Protein AF-A0A554J528-F1 (afdb_monomer)

Nearest PDB structures (foldseek):
  6iqq-assembly1_C  TM=4.211E-01  e=3.479E-01  Escherichia coli K-12
  5wql-assembly2_C  TM=4.471E-01  e=1.660E+00  Escherichia coli K-12
  6iqr-assembly2_B  TM=4.049E-01  e=1.052E+00  Escherichia coli K-12
  5wql-assembly1_D  TM=4.480E-01  e=2.619E+00  Escherichia coli K-12
  6iqr-assembly1_A  TM=4.102E-01  e=2.795E+00  Escherichia coli K-12

Structure (mmCIF, N/CA/C/O backbone):
data_AF-A0A554J528-F1
#
_entry.id   AF-A0A554J528-F1
#
loop_
_atom_site.group_PDB
_atom_site.id
_atom_site.type_symbol
_atom_site.label_atom_id
_atom_site.label_alt_id
_atom_site.label_comp_id
_atom_site.label_asym_id
_atom_site.label_entity_id
_atom_site.label_seq_id
_atom_site.pdbx_PDB_ins_code
_atom_site.Cartn_x
_atom_site.Cartn_y
_atom_site.Cartn_z
_atom_site.occupancy
_atom_site.B_iso_or_equiv
_atom_site.auth_seq_id
_atom_site.auth_comp_id
_atom_site.auth_asym_id
_atom_site.auth_atom_id
_atom_site.pdbx_PDB_model_num
ATOM 1 N N . MET A 1 1 ? -13.450 26.019 -3.706 1.00 35.66 1 MET A N 1
ATOM 2 C CA . MET A 1 1 ? -12.931 24.857 -2.955 1.00 35.66 1 MET A CA 1
ATOM 3 C C . MET A 1 1 ? -11.618 24.467 -3.610 1.00 35.66 1 MET A C 1
ATOM 5 O O . MET A 1 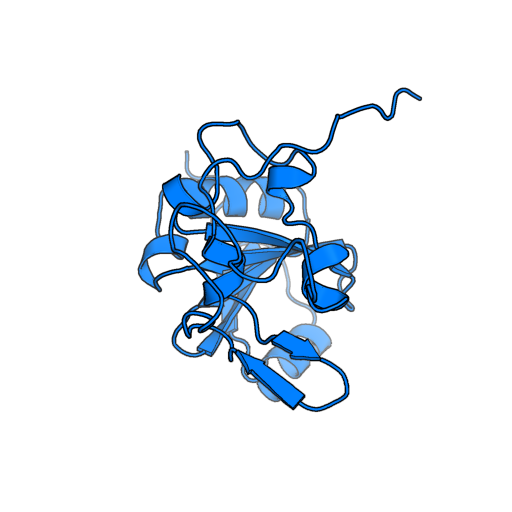1 ? -11.618 24.098 -4.774 1.00 35.66 1 MET A O 1
ATOM 9 N N . THR A 1 2 ? -10.499 24.722 -2.941 1.00 34.22 2 THR A N 1
ATOM 10 C CA . THR A 1 2 ? -9.138 24.628 -3.485 1.00 34.22 2 THR A CA 1
ATOM 11 C C . THR A 1 2 ? -8.677 23.174 -3.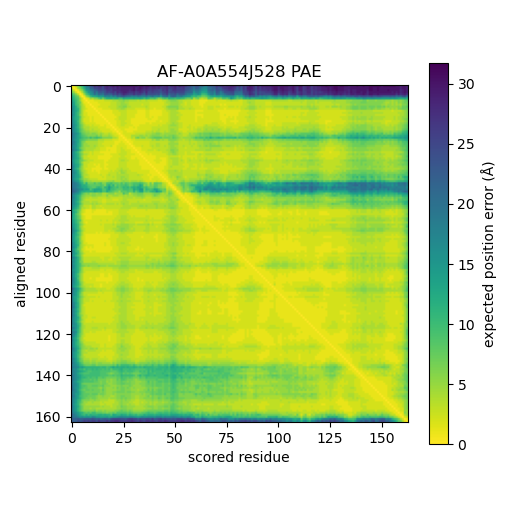581 1.00 34.22 2 THR A C 1
ATOM 13 O O . THR A 1 2 ? -8.128 22.629 -2.631 1.00 34.22 2 THR A O 1
ATOM 16 N N . THR A 1 3 ? -8.874 22.536 -4.733 1.00 41.91 3 THR A N 1
ATOM 17 C CA . THR A 1 3 ? -8.178 21.290 -5.081 1.00 41.91 3 THR A CA 1
ATOM 18 C C . THR A 1 3 ? -6.942 21.634 -5.896 1.00 41.91 3 THR A C 1
ATOM 20 O O . THR A 1 3 ? -7.003 21.728 -7.119 1.00 41.91 3 THR A O 1
ATOM 23 N N . ASN A 1 4 ? -5.819 21.859 -5.224 1.00 46.16 4 ASN A N 1
ATOM 24 C CA . ASN A 1 4 ? -4.529 21.818 -5.897 1.00 46.16 4 ASN A CA 1
ATOM 25 C C . ASN A 1 4 ? -3.474 21.253 -4.945 1.00 46.16 4 ASN A C 1
ATOM 27 O O . ASN A 1 4 ? -2.627 21.980 -4.438 1.00 46.16 4 ASN A O 1
ATOM 31 N N . SER A 1 5 ? -3.553 19.952 -4.658 1.00 49.69 5 SER A N 1
ATOM 32 C CA . SER A 1 5 ? -2.344 19.217 -4.298 1.00 49.69 5 SER A CA 1
ATOM 33 C C . SER A 1 5 ? -1.756 18.696 -5.600 1.00 49.69 5 SER A C 1
ATOM 35 O O . SER A 1 5 ? -2.302 17.788 -6.231 1.00 49.69 5 SER A O 1
ATOM 37 N N . THR A 1 6 ? -0.662 19.304 -6.035 1.00 67.62 6 THR A N 1
ATOM 38 C CA . THR A 1 6 ? 0.212 18.724 -7.049 1.00 67.62 6 THR A CA 1
ATOM 39 C C . THR A 1 6 ? 0.549 17.289 -6.637 1.00 67.62 6 THR A C 1
ATOM 41 O O . THR A 1 6 ? 1.037 17.048 -5.534 1.00 67.62 6 THR A O 1
ATOM 44 N N . LYS A 1 7 ? 0.231 16.314 -7.499 1.00 84.56 7 LYS A N 1
ATOM 45 C CA . LYS A 1 7 ? 0.546 14.898 -7.255 1.00 84.56 7 LYS A CA 1
ATOM 46 C C . LYS A 1 7 ? 2.038 14.767 -6.949 1.00 84.56 7 LYS A C 1
ATOM 48 O O . LYS A 1 7 ? 2.854 15.292 -7.709 1.00 84.56 7 LYS A O 1
ATOM 53 N N . ARG A 1 8 ? 2.409 14.047 -5.883 1.00 93.44 8 ARG A N 1
ATOM 54 C CA . ARG A 1 8 ? 3.830 13.856 -5.549 1.00 93.44 8 ARG A CA 1
ATOM 55 C C . ARG A 1 8 ? 4.533 13.068 -6.656 1.00 93.44 8 ARG A C 1
ATOM 57 O O . ARG A 1 8 ? 3.959 12.150 -7.260 1.00 93.44 8 ARG A O 1
ATOM 64 N N . ALA A 1 9 ? 5.796 13.399 -6.907 1.00 92.12 9 ALA A N 1
ATOM 65 C CA . ALA A 1 9 ? 6.666 12.592 -7.754 1.00 92.12 9 ALA A CA 1
ATOM 66 C C . ALA A 1 9 ? 7.095 11.318 -7.009 1.00 92.12 9 ALA A C 1
ATOM 68 O O . ALA A 1 9 ? 7.296 11.344 -5.796 1.00 92.12 9 ALA A O 1
ATOM 69 N N . CYS A 1 10 ? 7.268 10.203 -7.725 1.00 91.88 10 CYS A N 1
ATOM 70 C CA . CYS A 1 10 ? 7.760 8.960 -7.119 1.00 91.88 10 CYS A CA 1
ATOM 71 C C . CYS A 1 10 ? 9.189 9.103 -6.568 1.00 91.88 10 CYS A C 1
ATOM 73 O O . CYS A 1 10 ? 9.557 8.393 -5.633 1.00 91.88 10 CYS A O 1
ATOM 75 N N . GLY A 1 11 ? 10.010 9.989 -7.149 1.00 91.81 11 GLY A N 1
ATOM 76 C CA . GLY A 1 11 ? 11.458 9.945 -6.943 1.00 91.81 11 GLY A CA 1
AT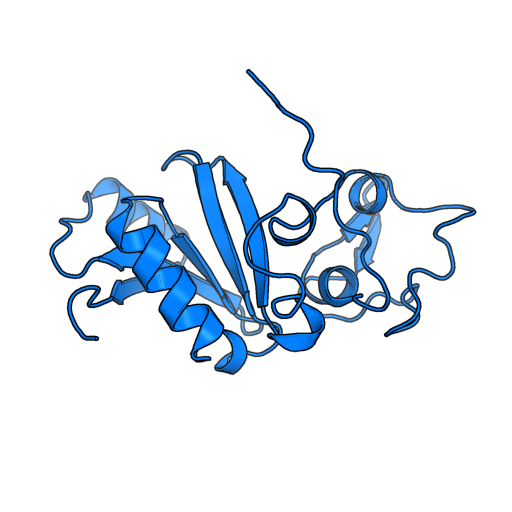OM 77 C C . GLY A 1 11 ? 11.978 8.549 -7.301 1.00 91.81 11 GLY A C 1
ATOM 78 O O . GLY A 1 11 ? 11.604 8.015 -8.339 1.00 91.81 11 GLY A O 1
ATOM 79 N N . GLY A 1 12 ? 12.754 7.931 -6.408 1.00 93.69 12 GLY A N 1
ATOM 80 C CA . GLY A 1 12 ? 13.231 6.553 -6.580 1.00 93.69 12 GLY A CA 1
ATOM 81 C C . GLY A 1 12 ? 12.251 5.447 -6.159 1.00 93.69 12 GLY A C 1
ATOM 82 O O . GLY A 1 12 ? 12.562 4.264 -6.279 1.00 93.69 12 GLY A O 1
ATOM 83 N N . CYS A 1 13 ? 11.058 5.774 -5.652 1.00 96.50 13 CYS A N 1
ATOM 84 C CA . CYS A 1 13 ? 10.128 4.744 -5.188 1.00 96.50 13 CYS A CA 1
ATOM 85 C C . CYS A 1 13 ? 9.571 3.917 -6.358 1.00 96.50 13 CYS A C 1
ATOM 87 O O . CYS A 1 13 ? 8.905 4.444 -7.249 1.00 96.50 13 CYS A O 1
ATOM 89 N N . THR A 1 14 ? 9.762 2.598 -6.293 1.00 96.25 14 THR A N 1
ATOM 90 C CA . THR A 1 14 ? 9.338 1.626 -7.322 1.00 96.25 14 THR A CA 1
ATOM 91 C C . THR A 1 14 ? 8.457 0.501 -6.767 1.00 96.25 14 THR A C 1
ATOM 93 O O . THR A 1 14 ? 8.149 -0.458 -7.465 1.00 96.25 14 THR A O 1
ATOM 96 N N . LEU A 1 15 ? 7.981 0.622 -5.523 1.00 96.75 15 LEU A N 1
ATOM 97 C CA . LEU A 1 15 ? 7.335 -0.477 -4.793 1.00 96.75 15 LEU A CA 1
ATOM 98 C C . LEU A 1 15 ? 6.001 -0.969 -5.399 1.00 96.75 15 LEU A C 1
ATOM 100 O O . LEU A 1 15 ? 5.568 -2.093 -5.140 1.00 96.75 15 LEU A O 1
ATOM 104 N N . CYS A 1 16 ? 5.353 -0.173 -6.255 1.00 94.06 16 CYS A N 1
ATOM 105 C CA . CYS A 1 16 ? 4.198 -0.633 -7.032 1.00 94.06 16 CYS A CA 1
ATOM 106 C C . CYS A 1 16 ? 4.561 -1.708 -8.070 1.00 94.06 16 CYS A C 1
ATOM 108 O O . CYS A 1 16 ? 3.740 -2.574 -8.349 1.00 94.06 16 CYS A O 1
ATOM 110 N N . CYS A 1 17 ? 5.798 -1.706 -8.582 1.00 94.50 17 CYS A N 1
ATOM 111 C CA . CYS A 1 17 ? 6.300 -2.724 -9.510 1.00 94.50 17 CYS A CA 1
ATOM 112 C C . CYS A 1 17 ? 6.515 -4.088 -8.845 1.00 94.50 17 CYS A C 1
ATOM 114 O O . CYS A 1 17 ? 6.726 -5.067 -9.554 1.00 94.50 17 CYS A O 1
ATOM 116 N N . PHE A 1 18 ? 6.494 -4.128 -7.512 1.00 96.19 18 PHE A N 1
ATOM 117 C CA . PHE A 1 18 ? 6.553 -5.345 -6.713 1.00 96.19 18 PHE A CA 1
ATOM 118 C C . PHE A 1 18 ? 5.165 -5.757 -6.213 1.00 96.19 18 PHE A C 1
ATOM 120 O O . PHE A 1 18 ? 4.821 -6.923 -6.235 1.00 96.19 18 PHE A O 1
ATOM 127 N N . THR A 1 19 ? 4.331 -4.820 -5.760 1.00 95.69 19 THR A N 1
ATOM 128 C CA . THR A 1 19 ? 3.093 -5.152 -5.023 1.00 95.69 19 THR A CA 1
ATOM 129 C C . THR A 1 19 ? 1.880 -5.504 -5.899 1.00 95.69 19 THR A C 1
ATOM 131 O O . THR A 1 19 ? 0.938 -6.137 -5.412 1.00 95.69 19 THR A O 1
ATOM 134 N N . TYR A 1 20 ? 1.876 -5.149 -7.188 1.00 93.50 20 TYR A N 1
ATOM 135 C CA . TYR A 1 20 ? 0.702 -5.295 -8.060 1.00 93.50 20 TYR A CA 1
ATOM 136 C C . TYR A 1 20 ? 0.860 -6.383 -9.116 1.00 93.50 20 TYR A C 1
ATOM 138 O O . TYR A 1 20 ? 1.910 -6.532 -9.730 1.00 93.50 20 TYR A O 1
ATOM 146 N N . ASP A 1 21 ? -0.241 -7.082 -9.376 1.00 92.75 21 ASP A N 1
ATOM 147 C CA . ASP A 1 21 ? -0.428 -7.864 -10.587 1.00 92.75 21 ASP A CA 1
ATOM 148 C C . ASP A 1 21 ? -0.706 -6.898 -11.744 1.00 92.75 21 ASP A C 1
ATOM 150 O O . ASP A 1 21 ? -1.660 -6.117 -11.708 1.00 92.75 21 ASP A O 1
ATOM 154 N N . VAL A 1 22 ? 0.165 -6.917 -12.749 1.00 90.94 22 VAL A N 1
ATOM 155 C CA . VAL A 1 22 ? 0.087 -6.045 -13.919 1.00 90.94 22 VAL A CA 1
ATOM 156 C C . VAL A 1 22 ? -0.153 -6.904 -15.144 1.00 90.94 22 VAL A C 1
ATOM 158 O O . VAL A 1 22 ? 0.648 -7.787 -15.468 1.00 90.94 22 VAL A O 1
ATOM 161 N N . ARG A 1 23 ? -1.233 -6.589 -15.858 1.00 89.69 23 ARG A N 1
ATOM 162 C CA . ARG A 1 23 ? -1.569 -7.169 -17.156 1.00 89.69 23 ARG A CA 1
ATOM 163 C C . ARG A 1 23 ? -1.718 -6.074 -18.191 1.00 89.69 23 ARG A C 1
ATOM 165 O O . ARG A 1 23 ? -2.253 -5.013 -17.883 1.00 89.69 23 ARG A O 1
ATOM 172 N N . ASP A 1 24 ? -1.288 -6.369 -19.407 1.00 84.31 24 ASP A N 1
ATOM 173 C CA . ASP A 1 24 ? -1.474 -5.495 -20.559 1.00 84.31 24 ASP A CA 1
ATOM 174 C C . ASP A 1 24 ? -1.983 -6.322 -21.735 1.00 84.31 24 ASP A C 1
ATOM 176 O O . ASP A 1 24 ? -1.393 -7.349 -22.070 1.00 84.31 24 ASP A O 1
ATOM 180 N N . ASP A 1 25 ? -3.130 -5.930 -22.290 1.00 84.00 25 ASP A N 1
ATOM 181 C CA . ASP A 1 25 ? -3.823 -6.647 -23.372 1.00 84.00 25 ASP A CA 1
ATOM 182 C C . ASP A 1 25 ? -3.907 -8.178 -23.156 1.00 84.00 25 ASP A C 1
ATOM 184 O O . ASP A 1 25 ? -3.527 -9.005 -23.985 1.00 84.00 25 ASP A O 1
ATOM 188 N N . GLY A 1 26 ? -4.317 -8.579 -21.948 1.00 83.00 26 GLY A N 1
ATOM 189 C CA . GLY A 1 26 ? -4.449 -9.987 -21.559 1.00 83.00 26 GLY A CA 1
ATOM 190 C C . GLY A 1 26 ? -3.133 -10.723 -21.267 1.00 83.00 26 GLY A C 1
ATOM 191 O O . GLY A 1 26 ? -3.176 -11.840 -20.748 1.00 83.00 26 GLY A O 1
ATOM 192 N N . LYS A 1 27 ? -1.967 -10.114 -21.516 1.00 85.25 27 LYS A N 1
ATOM 193 C CA . LYS A 1 27 ? -0.654 -10.684 -21.186 1.00 85.25 27 LYS A CA 1
ATOM 194 C C . LYS A 1 27 ? -0.244 -10.316 -19.766 1.00 85.25 27 LYS A C 1
ATOM 196 O O . LYS A 1 27 ? -0.354 -9.165 -19.352 1.00 85.25 27 LYS A O 1
ATOM 201 N N . GLN A 1 28 ? 0.255 -11.298 -19.017 1.00 90.69 28 GLN A N 1
ATOM 202 C CA . GLN A 1 28 ? 0.826 -11.069 -17.691 1.00 90.69 28 GLN A CA 1
ATOM 203 C C . GLN A 1 28 ? 2.193 -10.392 -17.827 1.00 90.69 28 GLN A C 1
ATOM 205 O O . GLN A 1 28 ? 3.092 -10.963 -18.439 1.00 90.69 28 GLN A O 1
ATOM 210 N N . ILE A 1 29 ? 2.348 -9.208 -17.233 1.00 89.94 29 ILE A N 1
ATOM 211 C CA . ILE A 1 29 ? 3.619 -8.472 -17.180 1.00 89.94 29 ILE A CA 1
ATOM 212 C C . ILE A 1 29 ? 4.359 -8.790 -15.878 1.00 89.94 29 ILE A C 1
ATOM 214 O O . ILE A 1 29 ? 5.520 -9.184 -15.905 1.00 89.94 29 ILE A O 1
ATOM 218 N N . THR A 1 30 ? 3.679 -8.668 -14.736 1.00 92.00 30 THR A N 1
ATOM 219 C CA . THR A 1 30 ? 4.193 -9.110 -13.428 1.00 92.00 30 THR A CA 1
ATOM 220 C C . THR A 1 30 ? 3.058 -9.602 -12.543 1.00 92.00 30 THR A C 1
ATOM 222 O O . THR A 1 30 ? 1.921 -9.178 -12.738 1.00 92.00 30 THR A O 1
ATOM 225 N N . ARG A 1 31 ? 3.341 -10.492 -11.592 1.00 93.31 31 ARG A N 1
ATOM 226 C CA . ARG A 1 31 ? 2.382 -10.921 -10.566 1.00 93.31 31 ARG A CA 1
ATOM 227 C C . ARG A 1 31 ? 2.561 -10.076 -9.305 1.00 93.31 31 ARG A C 1
ATOM 229 O O . ARG A 1 31 ? 3.635 -9.535 -9.064 1.00 93.31 31 ARG A O 1
ATOM 236 N N . SER A 1 32 ? 1.508 -9.977 -8.494 1.00 93.69 32 SER A N 1
ATOM 237 C CA . SER A 1 32 ? 1.613 -9.353 -7.172 1.00 93.69 32 SER A CA 1
ATOM 238 C C . SER A 1 32 ? 2.681 -10.046 -6.328 1.00 93.69 32 SER A C 1
ATOM 240 O O . SER A 1 32 ? 2.666 -11.267 -6.203 1.00 93.69 32 SER A O 1
ATOM 242 N N . PHE A 1 33 ? 3.521 -9.234 -5.694 1.00 95.44 33 PHE A N 1
ATOM 243 C CA . PHE A 1 33 ? 4.658 -9.626 -4.860 1.00 95.44 33 PHE A CA 1
ATOM 244 C C . PHE A 1 33 ? 5.817 -10.287 -5.621 1.00 95.44 33 PHE A C 1
ATOM 246 O O . PHE A 1 33 ? 6.650 -10.946 -5.008 1.00 95.44 33 PHE A O 1
ATOM 253 N N . ASP A 1 34 ? 5.909 -10.028 -6.930 1.00 95.31 34 ASP 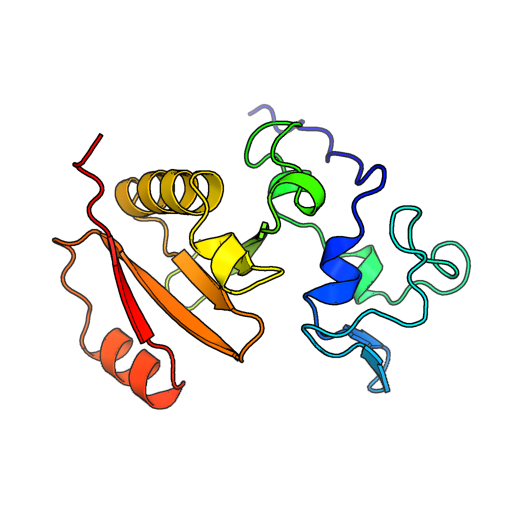A N 1
ATOM 254 C CA . ASP A 1 34 ? 7.062 -10.331 -7.777 1.00 95.31 34 ASP A CA 1
ATOM 255 C C . ASP A 1 34 ? 7.578 -9.041 -8.431 1.00 95.31 34 ASP A C 1
ATOM 257 O O . ASP A 1 34 ? 6.805 -8.194 -8.889 1.00 95.31 34 ASP A O 1
ATOM 261 N N . TRP A 1 35 ? 8.902 -8.875 -8.503 1.00 95.31 35 TRP A N 1
ATOM 262 C CA . TRP A 1 35 ? 9.488 -7.712 -9.171 1.00 95.31 35 TRP A CA 1
ATOM 263 C C . TRP A 1 35 ? 9.249 -7.763 -10.680 1.00 95.31 35 TRP A C 1
ATOM 265 O O . TRP A 1 35 ? 9.684 -8.688 -11.366 1.00 95.31 35 TRP A O 1
ATOM 275 N N . CYS A 1 36 ? 8.620 -6.713 -11.206 1.00 94.25 36 CYS A N 1
ATOM 276 C CA . CYS A 1 36 ? 8.465 -6.524 -12.643 1.00 94.25 36 CYS A CA 1
ATOM 277 C C . CYS A 1 36 ? 9.825 -6.517 -13.357 1.00 94.25 36 CYS A C 1
ATOM 279 O O . CYS A 1 36 ? 10.724 -5.753 -13.004 1.00 94.25 36 CYS A O 1
ATOM 281 N N . THR A 1 37 ? 9.947 -7.303 -14.426 1.00 91.25 37 THR A N 1
ATOM 282 C CA . THR A 1 37 ? 11.177 -7.441 -15.229 1.00 91.25 37 THR A CA 1
ATOM 283 C C . THR A 1 37 ? 11.617 -6.137 -15.901 1.00 91.25 37 THR A C 1
ATOM 285 O O . THR A 1 37 ? 12.796 -5.951 -16.203 1.00 91.25 37 THR A O 1
ATOM 288 N N . HIS A 1 38 ? 10.683 -5.209 -16.111 1.00 91.50 38 HIS A N 1
ATOM 289 C CA . HIS A 1 38 ? 10.955 -3.883 -16.660 1.00 91.50 38 HIS A CA 1
ATOM 290 C C . HIS A 1 38 ? 11.326 -2.845 -15.596 1.00 91.50 38 HIS A C 1
ATOM 292 O O . HIS A 1 38 ? 11.638 -1.708 -15.948 1.00 91.50 38 HIS A O 1
ATOM 298 N N . CYS A 1 39 ? 11.260 -3.188 -14.310 1.00 93.62 39 CYS A N 1
ATOM 299 C CA . CYS A 1 39 ? 11.626 -2.279 -13.236 1.00 93.62 39 CYS A CA 1
ATOM 300 C C . CYS A 1 39 ? 13.148 -2.220 -13.090 1.00 93.62 39 CYS A C 1
ATOM 302 O O . CYS A 1 39 ? 13.820 -3.239 -12.942 1.00 93.62 39 CYS A O 1
ATOM 304 N N . ASP A 1 40 ? 13.687 -1.009 -13.104 1.00 94.19 40 ASP A N 1
ATOM 305 C CA . ASP A 1 40 ? 14.987 -0.705 -12.533 1.00 94.19 40 ASP A CA 1
ATOM 306 C C . ASP A 1 40 ? 14.760 -0.189 -11.109 1.00 94.19 40 ASP A C 1
ATOM 308 O O . ASP A 1 40 ? 14.247 0.916 -10.900 1.00 94.19 40 ASP A O 1
ATOM 312 N N . ILE A 1 41 ? 14.998 -1.055 -10.124 1.00 95.62 41 ILE A N 1
ATOM 313 C CA . ILE A 1 41 ? 14.628 -0.795 -8.730 1.00 95.62 41 ILE A CA 1
ATOM 314 C C . ILE A 1 41 ? 15.361 0.458 -8.246 1.00 95.62 41 ILE A C 1
ATOM 316 O O . ILE A 1 41 ? 16.582 0.544 -8.307 1.00 95.62 41 ILE A O 1
ATOM 320 N N . GLY A 1 42 ? 14.601 1.434 -7.752 1.00 94.56 42 GLY A N 1
ATOM 321 C CA . GLY A 1 42 ? 15.145 2.718 -7.302 1.00 94.56 42 GLY A CA 1
ATOM 322 C C . GLY A 1 42 ? 15.228 3.799 -8.385 1.00 94.56 42 GLY A C 1
ATOM 323 O O . GLY A 1 42 ? 15.418 4.965 -8.047 1.00 94.56 42 GLY A O 1
ATOM 324 N N . LEU A 1 43 ? 15.066 3.443 -9.663 1.00 91.69 43 LEU A N 1
ATOM 325 C CA . LEU A 1 43 ? 15.237 4.357 -10.800 1.00 91.69 43 LEU A CA 1
ATOM 326 C C . LEU A 1 43 ? 13.956 4.542 -11.621 1.00 91.69 43 LEU A C 1
ATOM 328 O O . LEU A 1 43 ? 13.698 5.637 -12.113 1.00 91.69 43 LEU A O 1
ATOM 332 N N . GLY A 1 44 ? 13.124 3.505 -11.738 1.00 89.38 44 GLY A N 1
ATOM 333 C CA . GLY A 1 44 ? 11.855 3.569 -12.462 1.00 89.38 44 GLY A CA 1
ATOM 334 C C . GLY A 1 44 ? 11.698 2.451 -13.486 1.00 89.38 44 GLY A C 1
ATOM 335 O O . GLY A 1 44 ? 12.357 1.420 -13.426 1.00 89.38 44 GLY A O 1
ATOM 336 N N . CYS A 1 45 ? 10.773 2.622 -14.426 1.00 88.50 45 CYS A N 1
ATOM 337 C CA . CYS A 1 45 ? 10.491 1.607 -15.437 1.00 88.50 45 CYS A CA 1
ATOM 338 C C . CYS A 1 45 ? 11.340 1.841 -16.698 1.00 88.50 45 CYS A C 1
ATOM 340 O O . CYS A 1 45 ? 11.275 2.906 -17.305 1.00 88.50 45 CYS A O 1
ATOM 342 N N . LYS A 1 46 ? 12.085 0.816 -17.133 1.00 89.19 46 LYS A N 1
ATOM 343 C CA . LYS A 1 46 ? 12.998 0.852 -18.294 1.00 89.19 46 LYS A CA 1
ATOM 344 C C . LYS A 1 46 ? 12.291 1.078 -19.634 1.00 89.19 46 LYS A C 1
ATOM 346 O O . LYS A 1 46 ? 12.934 1.436 -20.611 1.00 89.19 46 LYS A O 1
ATOM 351 N N . ILE A 1 47 ? 10.979 0.844 -19.683 1.00 83.69 47 ILE A N 1
ATOM 352 C CA . ILE A 1 47 ? 10.149 0.991 -20.887 1.00 83.69 47 ILE A CA 1
ATOM 353 C C . ILE A 1 47 ? 9.121 2.121 -20.760 1.00 83.69 47 ILE A C 1
ATOM 355 O O . ILE A 1 47 ? 8.244 2.246 -21.611 1.00 83.69 47 ILE A O 1
ATOM 359 N N . HIS A 1 48 ? 9.197 2.926 -19.693 1.00 71.94 48 HIS A N 1
ATOM 360 C CA . HIS A 1 48 ? 8.173 3.922 -19.366 1.00 71.94 48 HIS A CA 1
ATOM 361 C C . HIS A 1 48 ? 7.928 4.915 -20.509 1.00 71.94 48 HIS A C 1
ATOM 363 O O . HIS A 1 48 ? 6.792 5.245 -20.820 1.00 71.94 48 HIS A O 1
ATOM 369 N N . GLU A 1 49 ? 9.000 5.355 -21.164 1.00 68.69 49 GLU A N 1
ATOM 370 C CA . GLU A 1 49 ? 8.942 6.364 -22.225 1.00 68.69 49 GLU A CA 1
ATOM 371 C C . GLU A 1 49 ? 8.516 5.796 -23.586 1.00 68.69 49 GLU A C 1
ATOM 373 O O . GLU A 1 49 ? 8.154 6.553 -24.481 1.00 68.69 49 GLU A O 1
ATOM 378 N N . THR A 1 50 ? 8.548 4.471 -23.760 1.00 65.19 50 THR A N 1
ATOM 379 C CA . THR A 1 50 ? 8.332 3.830 -25.065 1.00 65.19 50 THR A CA 1
ATOM 380 C C . THR A 1 50 ? 7.038 3.032 -25.127 1.00 65.19 50 THR A C 1
ATOM 382 O O . THR A 1 50 ? 6.317 3.107 -26.118 1.00 65.19 50 THR A O 1
ATOM 385 N N . THR A 1 51 ? 6.747 2.240 -24.094 1.00 69.19 51 THR A N 1
ATOM 386 C CA . THR A 1 51 ? 5.701 1.203 -24.113 1.00 69.19 51 THR A CA 1
ATOM 387 C C . THR A 1 51 ? 5.151 0.932 -22.710 1.00 69.19 51 THR A C 1
ATOM 389 O O . THR A 1 51 ? 4.917 -0.216 -22.336 1.00 69.19 51 THR A O 1
ATOM 392 N N . GLN A 1 52 ? 4.961 1.972 -21.887 1.00 72.06 52 GLN A N 1
ATOM 393 C CA . GLN A 1 52 ? 4.388 1.770 -20.557 1.00 72.06 52 GLN A CA 1
ATOM 394 C C . GLN A 1 52 ? 2.981 1.151 -20.660 1.00 72.06 52 GLN A C 1
ATOM 396 O O . GLN A 1 52 ? 2.110 1.749 -21.297 1.00 72.06 52 GLN A O 1
ATOM 401 N N . PRO A 1 53 ? 2.713 0.028 -19.964 1.00 79.62 53 PRO A N 1
ATOM 402 C CA . PRO A 1 53 ? 1.363 -0.504 -19.855 1.00 79.62 53 PRO A CA 1
ATOM 403 C C . PRO A 1 53 ? 0.385 0.553 -19.337 1.00 79.62 53 PRO A C 1
ATOM 405 O O . PRO A 1 53 ? 0.682 1.255 -18.362 1.00 79.62 53 PRO A O 1
ATOM 408 N N . SER A 1 54 ? -0.800 0.629 -19.949 1.00 80.38 54 SER A N 1
ATOM 409 C CA . SER A 1 54 ? -1.841 1.620 -19.616 1.00 80.38 54 SER A CA 1
ATOM 410 C C . SER A 1 54 ? -2.157 1.672 -18.115 1.00 80.38 54 SER A C 1
ATOM 412 O O . SER A 1 54 ? -2.230 2.747 -17.517 1.00 80.38 54 SER A O 1
ATOM 414 N N . VAL A 1 55 ? -2.235 0.501 -17.480 1.00 84.06 55 VAL A N 1
ATOM 415 C CA . VAL A 1 55 ? -2.482 0.345 -16.042 1.00 84.06 55 VAL A CA 1
ATOM 416 C C . VAL A 1 55 ? -1.396 0.994 -15.179 1.00 84.06 55 VAL A C 1
ATOM 418 O O . VAL A 1 55 ? -1.706 1.620 -14.170 1.00 84.06 55 VAL A O 1
ATOM 421 N N . CYS A 1 56 ? -0.128 0.926 -15.591 1.00 86.38 56 CYS A N 1
ATOM 422 C CA . CYS A 1 56 ? 0.978 1.541 -14.861 1.00 86.38 56 CYS A CA 1
ATOM 423 C C . CYS A 1 56 ? 0.993 3.069 -15.032 1.00 86.38 56 CYS A C 1
ATOM 425 O O . CYS A 1 56 ? 1.467 3.773 -14.142 1.00 86.38 56 CYS A O 1
ATOM 427 N N . ALA A 1 57 ? 0.511 3.584 -16.170 1.00 83.38 57 ALA A N 1
ATOM 428 C CA . ALA A 1 57 ? 0.457 5.020 -16.459 1.00 83.38 57 ALA A CA 1
ATOM 429 C C . ALA A 1 57 ? -0.680 5.726 -15.702 1.00 83.38 57 ALA A C 1
ATOM 431 O O . ALA A 1 57 ? -0.542 6.870 -15.268 1.00 83.38 57 ALA A O 1
ATOM 432 N N . GLN A 1 58 ? -1.813 5.040 -15.545 1.00 83.62 58 GLN A N 1
ATOM 433 C CA . GLN A 1 58 ? -3.032 5.597 -14.953 1.00 83.62 58 GLN A CA 1
ATOM 434 C C . GLN A 1 58 ? -3.085 5.467 -13.427 1.00 83.62 58 GLN A C 1
ATOM 436 O O . GLN A 1 58 ? -3.832 6.196 -12.772 1.00 83.62 58 GLN A O 1
ATOM 441 N N . TRP A 1 59 ? -2.313 4.545 -12.854 1.00 88.75 59 TRP A N 1
ATOM 442 C CA . TRP A 1 59 ? -2.383 4.233 -11.434 1.00 88.75 59 TRP A CA 1
ATOM 443 C C . TRP A 1 59 ? -1.589 5.213 -10.550 1.00 88.75 59 TRP A C 1
ATOM 445 O O . TRP A 1 59 ? -0.505 5.690 -10.900 1.00 88.75 59 TRP A O 1
ATOM 455 N N . LEU A 1 60 ? -2.129 5.496 -9.360 1.00 91.56 60 LEU A N 1
ATOM 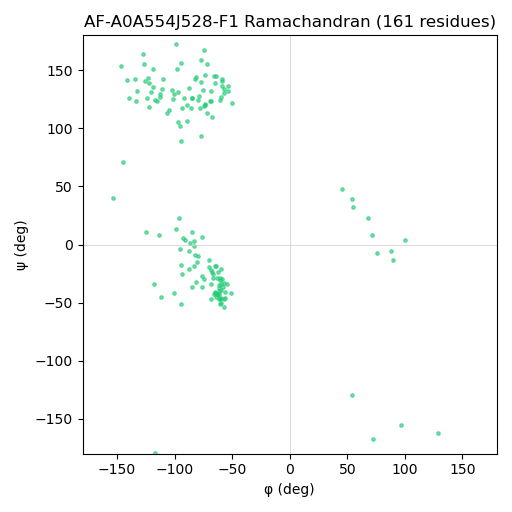456 C CA . LEU A 1 60 ? -1.547 6.391 -8.362 1.00 91.56 60 LEU A CA 1
ATOM 457 C C . LEU A 1 60 ? -1.740 5.804 -6.957 1.00 91.56 60 LEU A C 1
ATOM 459 O O . LEU A 1 60 ? -2.870 5.532 -6.556 1.00 91.56 60 LEU A O 1
ATOM 463 N N . CYS A 1 61 ? -0.662 5.662 -6.179 1.00 96.50 61 CYS A N 1
ATOM 464 C CA . CYS A 1 61 ? -0.798 5.323 -4.762 1.00 96.50 61 CYS A CA 1
ATOM 465 C C . CYS A 1 61 ? -1.348 6.512 -3.966 1.00 96.50 61 CYS A C 1
ATOM 467 O O . CYS A 1 61 ? -1.130 7.674 -4.320 1.00 96.50 61 CYS A O 1
ATOM 469 N N . ALA A 1 62 ? -1.989 6.231 -2.834 1.00 97.50 62 ALA A N 1
ATOM 470 C CA . ALA A 1 62 ? -2.562 7.259 -1.975 1.00 97.50 62 ALA A CA 1
ATOM 471 C C . ALA A 1 62 ? -1.501 8.240 -1.449 1.00 97.50 62 ALA A C 1
ATOM 473 O O . ALA A 1 62 ? -1.806 9.415 -1.278 1.00 97.50 62 ALA A O 1
ATOM 474 N N . TRP A 1 63 ? -0.247 7.805 -1.252 1.00 97.81 63 TRP A N 1
ATOM 475 C CA . TRP A 1 63 ? 0.849 8.716 -0.896 1.00 97.81 63 TRP A CA 1
ATOM 476 C C . TRP A 1 63 ? 1.108 9.747 -2.000 1.00 97.81 63 TRP A C 1
ATOM 478 O O . TRP A 1 63 ? 1.228 10.935 -1.718 1.00 97.81 63 TRP A O 1
ATOM 488 N N . ARG A 1 64 ? 1.124 9.346 -3.277 1.00 96.00 64 ARG A N 1
ATOM 489 C CA . ARG A 1 64 ? 1.263 10.319 -4.370 1.00 96.00 64 ARG A CA 1
ATOM 490 C C . ARG A 1 64 ? 0.057 11.246 -4.495 1.00 96.00 64 ARG A C 1
ATOM 492 O O . ARG A 1 64 ? 0.213 12.366 -4.976 1.00 96.00 64 ARG A O 1
ATOM 499 N N . ASP A 1 65 ? -1.102 10.785 -4.037 1.00 95.25 65 ASP A N 1
ATOM 500 C CA . ASP A 1 65 ? -2.354 11.543 -3.963 1.00 95.25 65 ASP A CA 1
ATOM 501 C C . ASP A 1 65 ? -2.485 12.401 -2.684 1.00 95.25 65 ASP A C 1
ATOM 503 O O . ASP A 1 65 ? -3.552 12.926 -2.387 1.00 95.25 65 ASP A O 1
ATOM 507 N N . GLY A 1 66 ? -1.406 12.551 -1.905 1.00 95.31 66 GLY A N 1
ATOM 508 C CA . GLY A 1 66 ? -1.352 13.469 -0.762 1.00 95.31 66 GLY A CA 1
ATOM 509 C C . GLY A 1 66 ? -1.556 12.829 0.615 1.00 95.31 66 GLY A C 1
ATOM 510 O O . GLY A 1 66 ? -1.566 13.544 1.614 1.00 95.31 66 GLY A O 1
ATOM 511 N N . LEU A 1 67 ? -1.682 11.502 0.716 1.00 96.00 67 LEU A N 1
ATOM 512 C CA . LEU A 1 67 ? -1.716 10.814 2.010 1.00 96.00 67 LEU A CA 1
ATOM 513 C C . LEU A 1 67 ? -0.349 10.884 2.707 1.00 96.00 67 LEU A C 1
ATOM 515 O O . LEU A 1 67 ? 0.667 10.560 2.095 1.00 96.00 67 LEU A O 1
ATOM 519 N N . GLY A 1 68 ? -0.332 11.243 3.990 1.00 94.62 68 GLY A N 1
ATOM 520 C CA . GLY A 1 68 ? 0.888 11.234 4.802 1.00 94.62 68 GLY A CA 1
ATOM 521 C C . GLY A 1 68 ? 1.876 12.354 4.463 1.00 94.62 68 GLY A C 1
ATOM 522 O O . GLY A 1 68 ? 1.528 13.303 3.758 1.00 94.62 68 GLY A O 1
ATOM 523 N N . SER A 1 69 ? 3.101 12.248 4.970 1.00 95.12 69 SER A N 1
ATOM 524 C CA . SER A 1 69 ? 4.221 13.168 4.727 1.00 95.12 69 SER A CA 1
ATOM 525 C C . SER A 1 69 ? 5.182 12.651 3.644 1.00 95.12 69 SER A C 1
ATOM 527 O O . SER A 1 69 ? 5.072 11.518 3.174 1.00 95.12 69 SER A O 1
ATOM 529 N N . ASP A 1 70 ? 6.155 13.466 3.232 1.00 93.19 70 ASP A N 1
ATOM 530 C CA . ASP A 1 70 ? 7.150 13.073 2.219 1.00 93.19 70 ASP A CA 1
ATOM 531 C C . ASP A 1 70 ? 8.146 12.006 2.726 1.00 93.19 70 ASP A C 1
ATOM 533 O O . ASP A 1 70 ? 8.756 11.279 1.932 1.00 93.19 70 ASP A O 1
ATOM 537 N N . ASP A 1 71 ? 8.279 11.856 4.047 1.00 94.81 71 ASP A N 1
ATOM 538 C CA . ASP A 1 71 ? 9.083 10.802 4.675 1.00 94.81 71 ASP A CA 1
ATOM 539 C C . ASP A 1 71 ? 8.356 9.466 4.792 1.00 94.81 71 ASP A C 1
ATOM 541 O O . ASP A 1 71 ? 8.980 8.436 5.029 1.00 94.81 71 ASP A O 1
ATOM 545 N N . GLU A 1 72 ? 7.061 9.454 4.495 1.00 96.88 72 GLU A N 1
ATOM 546 C CA . GLU A 1 72 ? 6.224 8.257 4.487 1.00 96.88 72 GLU A CA 1
ATOM 547 C C . GLU A 1 72 ? 6.083 7.655 3.079 1.00 96.88 72 GLU A C 1
ATOM 549 O O . GLU A 1 72 ? 5.120 6.944 2.777 1.00 96.88 72 GLU A O 1
ATOM 554 N N . ARG A 1 73 ? 7.043 7.950 2.190 1.00 97.56 73 ARG A N 1
ATOM 555 C CA . ARG A 1 73 ? 7.089 7.383 0.839 1.00 97.56 73 ARG A CA 1
ATOM 556 C C . ARG A 1 73 ? 7.153 5.846 0.913 1.00 97.56 73 ARG A C 1
ATOM 558 O O . ARG A 1 73 ? 7.867 5.328 1.770 1.00 97.56 73 ARG A O 1
ATOM 565 N N . PRO A 1 74 ? 6.458 5.095 0.034 1.00 98.31 74 PRO A N 1
ATOM 566 C CA . PRO A 1 74 ? 6.323 3.644 0.203 1.00 98.31 74 PRO A CA 1
ATOM 567 C C . PRO A 1 74 ? 7.632 2.847 0.277 1.00 98.31 74 PRO A C 1
ATOM 569 O O . PRO A 1 74 ? 7.704 1.863 1.000 1.00 98.31 74 PRO A O 1
ATOM 572 N N . ASP A 1 75 ? 8.681 3.262 -0.432 1.00 97.56 75 ASP A N 1
ATOM 573 C CA . ASP A 1 75 ? 10.018 2.655 -0.342 1.00 97.56 75 AS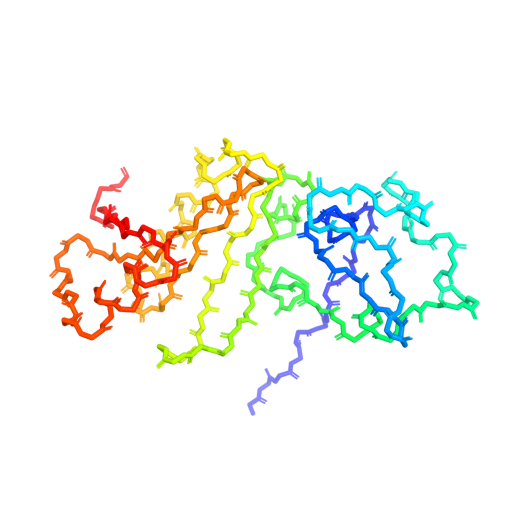P A CA 1
ATOM 574 C C . ASP A 1 75 ? 10.709 2.887 1.014 1.00 97.56 75 ASP A C 1
ATOM 576 O O . ASP A 1 75 ? 11.573 2.102 1.388 1.00 97.56 75 ASP A O 1
ATOM 580 N N . LYS A 1 76 ? 10.326 3.932 1.760 1.00 97.56 76 LYS A N 1
ATOM 581 C CA . LYS A 1 76 ? 10.816 4.209 3.119 1.00 97.56 76 LYS A CA 1
ATOM 582 C C . LYS A 1 76 ? 10.034 3.440 4.186 1.00 97.56 76 LYS A C 1
ATOM 584 O O . LYS A 1 76 ? 10.615 3.021 5.180 1.00 97.56 76 LYS A O 1
ATOM 589 N N . THR A 1 77 ? 8.724 3.272 4.000 1.00 98.19 77 THR A N 1
ATOM 590 C CA . THR A 1 77 ? 7.836 2.646 5.001 1.00 98.19 77 THR A CA 1
ATOM 591 C C . THR A 1 77 ? 7.616 1.154 4.778 1.00 98.19 77 THR A C 1
ATOM 593 O O . THR A 1 77 ? 7.127 0.463 5.669 1.00 98.19 77 THR A O 1
ATOM 596 N N . GLY A 1 78 ? 7.913 0.655 3.577 1.00 98.12 78 GLY A N 1
ATOM 597 C CA . GLY A 1 78 ? 7.583 -0.704 3.162 1.00 98.12 78 GLY A CA 1
ATOM 598 C C . GLY A 1 78 ? 6.088 -0.929 2.920 1.00 98.12 78 GLY A C 1
ATOM 599 O O . GLY A 1 78 ? 5.685 -2.072 2.717 1.00 98.12 78 GLY A O 1
ATOM 600 N N . VAL A 1 79 ? 5.254 0.117 2.927 1.00 98.56 79 VAL A N 1
ATOM 601 C CA . VAL A 1 79 ? 3.796 0.011 2.767 1.00 98.56 79 VAL A CA 1
ATOM 602 C C . VAL A 1 79 ? 3.332 0.875 1.601 1.00 98.56 79 VAL A C 1
ATOM 604 O O . VAL A 1 79 ? 3.582 2.077 1.559 1.00 98.56 79 VAL A O 1
ATOM 607 N N . VAL A 1 80 ? 2.599 0.273 0.662 1.00 98.50 80 VAL A N 1
ATOM 608 C CA . VAL A 1 80 ? 1.937 0.978 -0.441 1.00 98.50 80 VAL A CA 1
ATOM 609 C C . VAL A 1 80 ? 0.473 1.229 -0.066 1.00 98.50 80 VAL A C 1
ATOM 611 O O . VAL A 1 80 ? -0.325 0.289 -0.101 1.00 98.50 80 VAL A O 1
ATOM 614 N N . PRO A 1 81 ? 0.085 2.469 0.287 1.00 98.25 81 PRO A N 1
ATOM 615 C CA . PRO A 1 81 ? -1.309 2.793 0.542 1.00 98.25 81 PRO A CA 1
ATOM 616 C C . PRO A 1 81 ? -2.051 3.079 -0.770 1.00 98.25 81 PRO A C 1
ATOM 618 O O . PRO A 1 81 ? -1.520 3.731 -1.673 1.00 98.25 81 PRO A O 1
ATOM 621 N N . GLU A 1 82 ? -3.302 2.648 -0.869 1.00 96.75 82 GLU A N 1
ATOM 622 C CA . GLU A 1 82 ? -4.165 2.863 -2.032 1.00 96.75 82 GLU A CA 1
ATOM 623 C C . GLU A 1 82 ? -5.607 3.148 -1.599 1.00 96.75 82 GLU A C 1
ATOM 625 O O . GLU A 1 82 ? -6.128 2.534 -0.670 1.00 96.75 82 GLU A O 1
ATOM 630 N N . TRP A 1 83 ? -6.278 4.058 -2.306 1.00 96.75 83 TRP A N 1
ATOM 631 C CA . TRP A 1 83 ? -7.721 4.240 -2.185 1.00 96.75 83 TRP A CA 1
ATOM 632 C C . TRP A 1 83 ? -8.450 3.323 -3.166 1.00 96.75 83 TRP A C 1
ATOM 634 O O . TRP A 1 83 ? -8.290 3.466 -4.375 1.00 96.75 83 TRP A O 1
ATOM 644 N N . ARG A 1 84 ? -9.305 2.429 -2.661 1.00 94.44 84 ARG A N 1
ATOM 645 C CA . ARG A 1 84 ? -10.206 1.609 -3.486 1.00 94.44 84 ARG A CA 1
ATOM 646 C C . ARG A 1 84 ? -11.661 1.892 -3.148 1.00 94.44 84 ARG A C 1
ATOM 648 O O . ARG A 1 84 ? -11.984 2.201 -2.007 1.00 94.44 84 ARG A O 1
ATOM 655 N N . TYR A 1 85 ? -12.556 1.732 -4.115 1.00 93.69 85 TYR A N 1
ATOM 656 C CA . TYR A 1 85 ? -13.989 1.664 -3.838 1.00 93.69 85 TYR A CA 1
ATOM 657 C C . TYR A 1 85 ? -14.390 0.201 -3.697 1.00 93.69 85 TYR A C 1
ATOM 659 O O . TYR A 1 85 ? -14.237 -0.587 -4.628 1.00 93.69 85 TYR A O 1
ATOM 667 N N . THR A 1 86 ? -14.870 -0.166 -2.515 1.00 89.38 86 THR A N 1
ATOM 668 C CA . THR A 1 86 ? -15.373 -1.510 -2.218 1.00 89.38 86 THR A CA 1
ATOM 669 C C . THR A 1 86 ? -16.856 -1.433 -1.870 1.00 89.38 86 THR A C 1
ATOM 671 O O . THR A 1 86 ? -17.445 -0.351 -1.830 1.00 89.38 86 THR A O 1
ATOM 674 N N . ARG A 1 87 ? -17.476 -2.576 -1.560 1.00 85.19 87 ARG A N 1
ATOM 675 C CA . ARG A 1 87 ? -18.847 -2.602 -1.023 1.00 85.19 87 ARG A CA 1
ATOM 676 C C . ARG A 1 87 ? -18.996 -1.835 0.295 1.00 85.19 87 ARG A C 1
ATOM 678 O O . ARG A 1 87 ? -20.100 -1.421 0.614 1.00 85.19 87 ARG A O 1
ATOM 685 N N . GLN A 1 88 ? -17.901 -1.618 1.024 1.00 84.12 88 GLN A N 1
ATOM 686 C CA . GLN A 1 88 ? -17.881 -0.824 2.254 1.00 84.12 88 GLN A CA 1
ATOM 687 C C . GLN A 1 88 ? -17.677 0.682 1.981 1.00 84.12 88 GLN A C 1
ATOM 689 O O . GLN A 1 88 ? -17.607 1.476 2.912 1.00 84.12 88 GLN A O 1
ATOM 694 N N . GLY A 1 89 ? -17.580 1.097 0.711 1.00 91.19 89 GLY A N 1
ATOM 695 C CA . GLY A 1 89 ? -17.324 2.478 0.301 1.00 91.19 89 GLY A CA 1
ATOM 696 C C . GLY A 1 89 ? -15.848 2.751 -0.003 1.00 91.19 89 GLY A C 1
ATOM 697 O O . GLY A 1 89 ? -15.091 1.848 -0.378 1.00 91.19 89 GLY A O 1
ATOM 698 N N . LYS A 1 90 ? -15.429 4.018 0.124 1.00 95.00 90 LYS A N 1
ATOM 699 C CA . LYS A 1 90 ? -14.030 4.424 -0.088 1.00 95.00 90 LYS A CA 1
ATOM 700 C C . LYS A 1 90 ? -13.15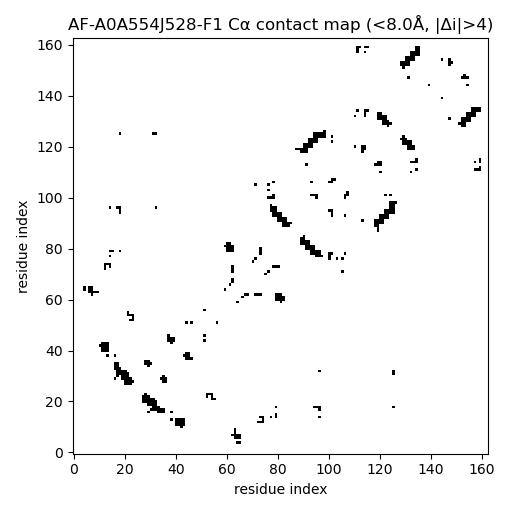5 3.823 1.017 1.00 95.00 90 LYS A C 1
ATOM 702 O O . LYS A 1 90 ? -13.240 4.224 2.170 1.00 95.00 90 LYS A O 1
ATOM 707 N N . THR A 1 91 ? -12.334 2.854 0.640 1.00 96.00 91 THR A N 1
ATOM 708 C CA . THR A 1 91 ? -11.550 1.975 1.511 1.00 96.00 91 THR A CA 1
ATOM 709 C C . THR A 1 91 ? -10.067 2.298 1.372 1.00 96.00 91 THR A C 1
ATOM 711 O O . THR A 1 91 ? -9.567 2.415 0.250 1.00 96.00 91 THR A O 1
ATOM 714 N N . LEU A 1 92 ? -9.361 2.414 2.496 1.00 98.12 92 LEU A N 1
ATOM 715 C CA . LEU A 1 92 ? -7.903 2.506 2.516 1.00 98.12 92 LEU A CA 1
ATOM 716 C C . LEU A 1 92 ? -7.307 1.097 2.501 1.00 98.12 92 LEU A C 1
ATOM 718 O O . LEU A 1 92 ? -7.507 0.318 3.428 1.00 98.12 92 LEU A O 1
ATOM 722 N N . VAL A 1 93 ? -6.554 0.761 1.463 1.00 97.94 93 VAL A N 1
ATOM 723 C CA . VAL A 1 93 ? -5.819 -0.502 1.387 1.00 97.94 93 VAL A CA 1
ATOM 724 C C . VAL A 1 93 ? -4.362 -0.237 1.723 1.00 97.94 93 VAL A C 1
ATOM 726 O O . VAL A 1 93 ? -3.736 0.610 1.092 1.00 97.94 93 VAL A O 1
ATOM 729 N N . LEU A 1 94 ? -3.822 -0.958 2.703 1.00 98.44 94 LEU A N 1
ATOM 730 C CA . LEU A 1 94 ? -2.399 -0.969 3.024 1.00 98.44 94 LEU A CA 1
ATOM 731 C C . LEU A 1 94 ? -1.797 -2.278 2.520 1.00 98.44 94 LEU A C 1
ATOM 733 O O . LEU A 1 94 ? -2.171 -3.357 2.983 1.00 98.44 94 LEU A O 1
ATOM 737 N N . ILE A 1 95 ? -0.881 -2.183 1.559 1.00 98.44 95 ILE A N 1
ATOM 738 C CA . ILE A 1 95 ? -0.191 -3.339 0.984 1.00 98.44 95 ILE A CA 1
ATOM 739 C C . ILE A 1 95 ? 1.244 -3.352 1.505 1.00 98.44 95 ILE A C 1
ATOM 741 O O . ILE A 1 95 ? 2.018 -2.447 1.192 1.00 98.44 95 ILE A O 1
ATOM 745 N N . GLY A 1 96 ? 1.592 -4.349 2.316 1.00 98.06 96 GLY A N 1
ATOM 746 C CA . GLY A 1 96 ? 2.950 -4.510 2.835 1.00 98.06 96 GLY A CA 1
ATOM 747 C C . GLY A 1 96 ? 3.888 -5.085 1.777 1.00 98.06 96 GLY A C 1
ATOM 748 O O . GLY A 1 96 ? 3.505 -5.983 1.037 1.00 98.06 96 GLY A O 1
ATOM 749 N N . SER A 1 97 ? 5.120 -4.588 1.704 1.00 96.81 97 SER A N 1
ATOM 750 C CA . SER A 1 97 ? 6.199 -5.191 0.905 1.00 96.81 97 SER A CA 1
ATOM 751 C C . SER A 1 97 ? 6.789 -6.437 1.565 1.00 96.81 97 SER A C 1
ATOM 753 O O . SER A 1 97 ? 7.248 -7.352 0.890 1.00 96.81 97 SER A O 1
ATOM 755 N N . THR A 1 98 ? 6.701 -6.499 2.889 1.00 95.81 98 THR A N 1
ATOM 756 C CA . THR A 1 98 ? 6.903 -7.689 3.716 1.00 95.81 98 THR A CA 1
ATOM 757 C C . THR A 1 98 ? 5.687 -7.855 4.622 1.00 95.81 98 THR A C 1
ATOM 759 O O . THR A 1 98 ? 4.913 -6.908 4.804 1.00 95.81 98 THR A O 1
ATOM 762 N N . SER A 1 99 ? 5.505 -9.034 5.216 1.00 91.31 99 SER A N 1
ATOM 763 C CA . SER A 1 99 ? 4.456 -9.212 6.227 1.00 91.31 99 SER A CA 1
ATOM 764 C C . SER A 1 99 ? 4.670 -8.270 7.422 1.00 91.31 99 SER A C 1
ATOM 766 O O . SER A 1 99 ? 3.716 -7.622 7.848 1.00 91.31 99 SER A O 1
ATOM 768 N N . ASP A 1 100 ? 5.923 -8.082 7.841 1.00 93.88 100 ASP A N 1
ATOM 769 C CA . ASP A 1 100 ? 6.320 -7.208 8.953 1.00 93.88 100 ASP A CA 1
ATOM 770 C C . ASP A 1 100 ? 6.116 -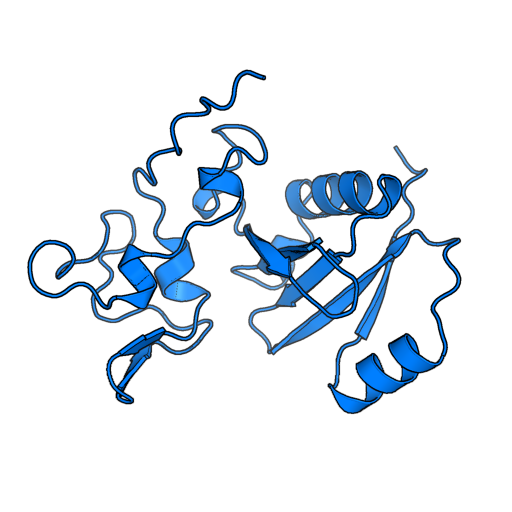5.712 8.654 1.00 93.88 100 ASP A C 1
ATOM 772 O O . ASP A 1 100 ? 5.968 -4.905 9.569 1.00 93.88 100 ASP A O 1
ATOM 776 N N . SER A 1 101 ? 6.053 -5.306 7.378 1.00 96.94 101 SER A N 1
ATOM 777 C CA . SER A 1 101 ? 5.807 -3.900 7.005 1.00 96.94 101 SER A CA 1
ATOM 778 C C . SER A 1 101 ? 4.468 -3.390 7.555 1.00 96.94 101 SER A C 1
ATOM 780 O O . SER A 1 101 ? 4.349 -2.224 7.936 1.00 96.94 101 SER A O 1
ATOM 782 N N . LEU A 1 102 ? 3.460 -4.265 7.633 1.00 96.38 102 LEU A N 1
ATOM 783 C CA . LEU A 1 102 ? 2.145 -3.953 8.205 1.00 96.38 102 LEU A CA 1
ATOM 784 C C . LEU A 1 102 ? 2.129 -4.001 9.741 1.00 96.38 102 LEU A C 1
ATOM 786 O O . LEU A 1 102 ? 1.186 -3.520 10.365 1.00 96.38 102 LEU A O 1
ATOM 790 N N . GLU A 1 103 ? 3.206 -4.498 10.344 1.00 93.38 103 GLU A N 1
ATOM 791 C CA . GLU A 1 103 ? 3.485 -4.461 11.778 1.00 93.38 103 GLU A CA 1
ATOM 792 C C . GLU A 1 103 ? 4.447 -3.316 12.139 1.00 93.38 103 GLU A C 1
ATOM 794 O O . GLU A 1 103 ? 4.987 -3.275 13.241 1.00 93.38 103 GLU A O 1
ATOM 799 N N . SER A 1 104 ? 4.691 -2.368 11.234 1.00 96.12 104 SER A N 1
ATOM 800 C CA . SER A 1 104 ? 5.462 -1.161 11.541 1.00 96.12 104 SER A CA 1
ATOM 801 C C . SER A 1 104 ? 4.631 -0.144 12.332 1.00 96.12 104 SER A C 1
ATOM 803 O O . SER A 1 104 ? 3.397 -0.132 12.266 1.00 96.12 104 SER A O 1
ATOM 805 N N . ASP A 1 105 ? 5.298 0.773 13.038 1.00 96.00 105 ASP A N 1
ATOM 806 C CA . ASP A 1 105 ? 4.615 1.888 13.711 1.00 96.00 105 ASP A CA 1
ATOM 807 C C . ASP A 1 105 ? 3.874 2.784 12.718 1.00 96.00 105 ASP A C 1
ATOM 809 O O . ASP A 1 105 ? 2.767 3.235 13.003 1.00 96.00 105 ASP A O 1
ATOM 813 N N . TYR A 1 106 ? 4.427 2.968 11.517 1.00 96.81 106 TYR A N 1
ATOM 814 C CA . TYR A 1 106 ? 3.747 3.666 10.430 1.00 96.81 106 TYR A CA 1
ATOM 815 C C . TYR A 1 106 ? 2.399 3.009 10.094 1.00 96.81 106 TYR A C 1
ATOM 817 O O . TYR A 1 106 ? 1.357 3.670 10.128 1.00 96.81 106 TYR A O 1
ATOM 825 N N . ALA A 1 107 ? 2.398 1.700 9.820 1.00 97.12 107 ALA A N 1
ATOM 826 C CA . ALA A 1 107 ? 1.181 0.972 9.475 1.00 97.12 107 ALA A CA 1
ATOM 827 C C . ALA A 1 107 ? 0.171 0.972 10.629 1.00 97.12 107 ALA A C 1
ATOM 829 O O . ALA A 1 107 ? -1.020 1.209 10.397 1.00 97.12 107 ALA A O 1
ATOM 830 N N . ARG A 1 108 ? 0.633 0.772 11.871 1.00 95.81 108 ARG A N 1
ATOM 831 C CA . ARG A 1 108 ? -0.206 0.845 13.077 1.00 95.81 108 ARG A CA 1
ATOM 832 C C . ARG A 1 108 ? -0.852 2.217 13.236 1.00 95.81 108 ARG A C 1
ATOM 834 O O . ARG A 1 108 ? -2.070 2.294 13.383 1.00 95.81 108 ARG A O 1
ATOM 841 N N . ASN A 1 109 ? -0.073 3.292 13.158 1.00 95.81 109 ASN A N 1
ATOM 842 C CA . ASN A 1 109 ? -0.562 4.657 13.356 1.00 95.81 109 ASN A CA 1
ATOM 843 C C . ASN A 1 109 ? -1.554 5.067 12.268 1.00 95.81 109 ASN A C 1
ATOM 845 O O . ASN A 1 109 ? -2.607 5.640 12.565 1.00 95.81 109 ASN A O 1
ATOM 849 N N . LEU A 1 110 ? -1.263 4.721 11.013 1.00 96.62 110 LEU A N 1
ATOM 850 C CA . LEU A 1 110 ? -2.162 4.979 9.896 1.00 96.62 110 LEU A CA 1
ATOM 851 C C . LEU A 1 110 ? -3.470 4.191 10.053 1.00 96.62 110 LEU A C 1
ATOM 853 O O . LEU A 1 110 ? -4.555 4.758 9.926 1.00 96.62 110 LEU A O 1
ATOM 857 N N . THR A 1 111 ? -3.375 2.910 10.415 1.00 97.12 111 THR A N 1
ATOM 858 C CA . THR A 1 111 ? -4.536 2.045 10.662 1.00 97.12 111 THR A CA 1
ATOM 859 C C . THR A 1 111 ? -5.405 2.587 11.792 1.00 97.12 111 THR A C 1
ATOM 861 O O . THR A 1 111 ? -6.598 2.794 11.581 1.00 97.12 111 THR A O 1
ATOM 864 N N . LYS A 1 112 ? -4.823 2.907 12.957 1.00 95.25 112 LYS A N 1
ATOM 865 C CA . LYS A 1 112 ? -5.546 3.508 14.091 1.00 95.25 112 LYS A CA 1
ATOM 866 C C . LYS A 1 112 ? -6.240 4.811 13.687 1.00 95.25 112 LYS A C 1
ATOM 868 O O . LYS A 1 112 ? -7.420 5.004 13.977 1.00 95.25 112 LYS A O 1
ATOM 873 N N . THR A 1 113 ? -5.531 5.685 12.969 1.00 94.94 113 THR A N 1
ATOM 874 C CA . THR A 1 113 ? -6.056 6.985 12.523 1.00 94.94 113 THR A CA 1
ATOM 875 C C . THR A 1 113 ? -7.294 6.829 11.643 1.00 94.94 113 THR A C 1
ATOM 877 O O . THR A 1 113 ? -8.281 7.540 11.836 1.00 94.94 113 THR A O 1
ATOM 880 N N . TYR A 1 114 ? -7.257 5.918 10.670 1.00 95.69 114 TYR A N 1
ATOM 881 C CA . TYR A 1 114 ? -8.362 5.732 9.729 1.00 95.69 114 TYR A CA 1
ATOM 882 C C . TYR A 1 114 ? -9.497 4.871 10.294 1.00 95.69 114 TYR A C 1
ATOM 884 O O . TYR A 1 114 ? -10.659 5.178 10.022 1.00 95.69 114 TYR A O 1
ATOM 892 N N . ALA A 1 115 ? -9.192 3.898 11.159 1.00 93.81 115 ALA A N 1
ATOM 893 C CA . ALA A 1 115 ? -10.195 3.115 11.876 1.00 93.81 115 ALA A CA 1
ATOM 894 C C . ALA A 1 115 ? -11.047 4.025 12.774 1.00 93.81 115 ALA A C 1
ATOM 896 O O . ALA A 1 115 ? -12.270 4.018 12.665 1.00 93.81 115 ALA A O 1
ATOM 897 N N . LYS A 1 116 ? -10.409 4.923 13.541 1.00 91.81 116 LYS A N 1
ATOM 898 C CA . LYS A 1 116 ? -11.089 5.935 14.374 1.00 91.81 116 LYS A CA 1
ATOM 899 C C . LYS A 1 116 ? -11.966 6.899 13.566 1.00 91.81 116 LYS A C 1
ATOM 901 O O . LYS A 1 116 ? -12.959 7.426 14.059 1.00 91.81 116 LYS A O 1
ATOM 906 N N . ARG A 1 117 ? -11.612 7.141 12.300 1.00 92.06 117 ARG A N 1
ATOM 907 C CA . ARG A 1 117 ? -12.408 7.945 11.352 1.00 92.06 117 ARG A CA 1
ATOM 908 C C . ARG A 1 117 ? -13.519 7.143 10.672 1.00 92.06 117 ARG A C 1
ATOM 910 O O . ARG A 1 117 ? -14.200 7.691 9.808 1.00 92.06 117 ARG A O 1
ATOM 917 N N . ARG A 1 118 ? -13.695 5.869 11.040 1.00 90.62 118 ARG A N 1
ATOM 918 C CA . ARG A 1 118 ? -14.640 4.920 10.434 1.00 90.62 118 ARG A CA 1
ATOM 919 C C . ARG A 1 118 ? -14.454 4.774 8.925 1.00 90.62 118 ARG A C 1
ATOM 921 O O . ARG A 1 118 ? -15.411 4.555 8.187 1.00 90.62 118 ARG A O 1
ATOM 928 N N . VAL A 1 119 ? -13.214 4.911 8.461 1.00 93.69 119 VAL A N 1
ATOM 929 C CA . VAL A 1 119 ? -12.849 4.591 7.083 1.00 93.69 119 VAL A CA 1
ATOM 930 C C . VAL A 1 119 ? -12.567 3.090 7.022 1.00 93.69 119 VAL A C 1
ATOM 932 O O . VAL A 1 119 ? -11.744 2.620 7.807 1.00 93.69 119 VAL A O 1
ATOM 935 N N . PRO A 1 120 ? -13.210 2.328 6.118 1.00 93.69 120 PRO A N 1
ATOM 936 C CA . PRO A 1 120 ? -12.903 0.915 5.937 1.00 93.69 120 PRO A CA 1
ATOM 937 C C . PRO A 1 120 ? -11.434 0.723 5.565 1.00 93.69 120 PRO A C 1
ATOM 939 O O . PRO A 1 120 ? -10.908 1.448 4.712 1.00 93.69 120 PRO A O 1
ATOM 942 N N . ILE A 1 121 ? -10.779 -0.266 6.171 1.00 96.94 121 ILE A N 1
ATOM 943 C CA . ILE A 1 121 ? -9.369 -0.570 5.918 1.00 96.94 121 ILE A CA 1
ATOM 944 C C . ILE A 1 121 ? -9.209 -2.034 5.520 1.00 96.94 121 ILE A C 1
ATOM 946 O O . ILE A 1 121 ? -9.842 -2.924 6.092 1.00 96.94 121 ILE A O 1
ATOM 950 N N . ILE A 1 122 ? -8.328 -2.279 4.551 1.00 96.94 122 ILE A N 1
ATOM 951 C CA . ILE A 1 122 ? -7.852 -3.618 4.204 1.00 96.94 122 ILE A CA 1
ATOM 952 C C . ILE A 1 122 ? -6.338 -3.663 4.375 1.00 96.94 122 ILE A C 1
ATOM 954 O O . ILE A 1 122 ? -5.627 -2.822 3.830 1.00 96.94 122 ILE A O 1
ATOM 958 N N . HIS A 1 123 ? -5.837 -4.677 5.069 1.00 97.75 123 HIS A N 1
ATOM 959 C CA . HIS A 1 123 ? -4.421 -5.044 5.055 1.00 97.75 123 HIS A CA 1
ATOM 960 C C . HIS A 1 123 ? -4.200 -6.177 4.053 1.00 97.75 123 HIS A C 1
ATOM 962 O O . HIS A 1 123 ? -4.947 -7.155 4.060 1.00 97.75 123 HIS A O 1
ATOM 968 N N . MET A 1 124 ? -3.198 -6.049 3.181 1.00 97.31 124 MET A N 1
ATOM 969 C CA . MET A 1 124 ? -2.789 -7.078 2.218 1.00 97.31 124 MET A CA 1
ATOM 970 C C . MET A 1 124 ? -1.318 -7.441 2.431 1.00 97.31 124 MET A C 1
ATOM 972 O O . MET A 1 124 ? -0.442 -6.594 2.258 1.00 97.31 124 MET A O 1
ATOM 976 N N . HIS A 1 125 ? -1.056 -8.703 2.765 1.00 96.31 125 HIS A N 1
ATOM 977 C CA . HIS A 1 125 ? 0.286 -9.228 3.002 1.00 96.31 125 HIS A CA 1
ATOM 978 C C . HIS A 1 125 ? 0.832 -9.954 1.758 1.00 96.31 125 HIS A C 1
ATOM 980 O O . HIS A 1 125 ? 0.046 -10.550 1.010 1.00 96.31 125 HIS A O 1
ATOM 986 N N . PRO A 1 126 ? 2.165 -9.975 1.563 1.00 94.81 126 PRO A N 1
ATOM 987 C CA . PRO A 1 126 ? 2.804 -10.708 0.467 1.00 94.81 126 PRO A CA 1
ATOM 988 C C . PRO A 1 126 ? 2.537 -12.212 0.445 1.00 94.81 126 PRO A C 1
ATOM 990 O O . PRO A 1 126 ? 2.483 -12.817 -0.619 1.00 94.81 126 PRO A O 1
ATOM 993 N N . ASP A 1 127 ? 2.314 -12.817 1.611 1.00 93.38 127 ASP A N 1
ATOM 994 C CA . ASP A 1 127 ? 1.981 -14.241 1.748 1.00 93.38 127 ASP A CA 1
ATOM 995 C C . ASP A 1 127 ? 0.522 -14.579 1.374 1.00 93.38 127 ASP A C 1
ATOM 997 O O . ASP A 1 127 ? 0.066 -15.711 1.541 1.00 93.38 127 ASP A O 1
ATOM 1001 N N . GLY A 1 128 ? -0.225 -13.599 0.859 1.00 92.19 128 GLY A N 1
ATOM 1002 C CA . GLY A 1 128 ? -1.604 -13.754 0.416 1.00 92.19 128 GLY A CA 1
ATOM 1003 C C . GLY A 1 128 ? -2.645 -13.538 1.513 1.00 92.19 128 GLY A C 1
ATOM 1004 O O . GLY A 1 128 ? -3.838 -13.497 1.193 1.00 92.19 128 GLY A O 1
ATOM 1005 N N . ARG A 1 129 ? -2.241 -13.348 2.778 1.00 94.44 129 ARG A N 1
ATOM 1006 C CA . ARG A 1 129 ? -3.179 -12.990 3.849 1.00 94.44 129 ARG A CA 1
ATOM 1007 C C . ARG A 1 129 ? -3.776 -11.611 3.596 1.00 94.44 129 ARG A C 1
ATOM 1009 O O . ARG A 1 129 ? -3.099 -10.667 3.187 1.00 94.44 129 ARG A O 1
ATOM 1016 N N . LYS A 1 130 ? -5.073 -11.494 3.864 1.00 95.50 130 LYS A N 1
ATOM 1017 C CA . LYS A 1 130 ? -5.819 -10.239 3.779 1.00 95.50 130 LYS A CA 1
ATOM 1018 C C . LYS A 1 130 ? -6.678 -10.092 5.016 1.00 95.50 130 LYS A C 1
ATOM 1020 O O . LYS A 1 130 ? -7.261 -11.082 5.453 1.00 95.50 130 LYS A O 1
ATOM 1025 N N . TYR A 1 131 ? -6.803 -8.876 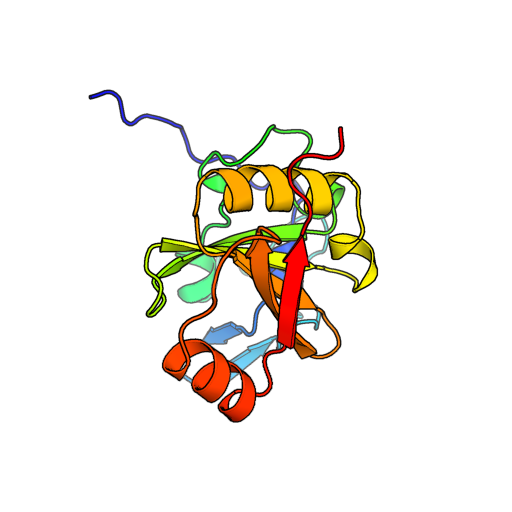5.527 1.00 96.06 131 TYR A N 1
ATOM 1026 C CA . TYR A 1 131 ? -7.637 -8.589 6.689 1.00 96.06 131 TYR A CA 1
ATOM 1027 C C . TYR A 1 131 ? -8.510 -7.369 6.430 1.00 96.06 131 TYR A C 1
ATOM 1029 O O . TYR A 1 131 ? -8.001 -6.340 5.995 1.00 96.06 131 TYR A O 1
ATOM 1037 N N . PHE A 1 132 ? -9.806 -7.466 6.725 1.00 95.12 132 PHE A N 1
ATOM 1038 C CA . PHE A 1 132 ? -10.609 -6.281 7.016 1.00 95.12 132 PHE A CA 1
ATOM 1039 C C . PHE A 1 132 ? -10.251 -5.799 8.412 1.00 95.12 132 PHE A C 1
ATOM 1041 O O . PHE A 1 132 ? -10.200 -6.610 9.337 1.00 95.12 132 PHE A O 1
ATOM 1048 N N . VAL A 1 133 ? -10.009 -4.501 8.562 1.00 94.81 133 VAL A N 1
ATOM 1049 C CA . VAL A 1 133 ? -9.603 -3.928 9.843 1.00 94.81 133 VAL A CA 1
ATOM 1050 C C . VAL A 1 133 ? -10.694 -3.018 10.384 1.00 94.81 133 VAL A C 1
ATOM 1052 O O . VAL A 1 133 ? -11.140 -2.101 9.693 1.00 94.81 133 VAL A O 1
ATOM 1055 N N . TYR A 1 134 ? -11.091 -3.271 11.629 1.00 92.00 134 TYR A N 1
ATOM 1056 C CA . TYR A 1 134 ? -12.088 -2.501 12.365 1.00 92.00 134 TYR A CA 1
ATOM 1057 C C . TYR A 1 134 ? -11.530 -2.037 13.705 1.00 92.00 134 TYR A C 1
ATOM 1059 O O . TYR A 1 134 ? -10.630 -2.649 14.272 1.00 92.00 134 TYR A O 1
ATOM 1067 N N . GLU A 1 135 ? -12.090 -0.954 14.227 1.00 90.44 135 GLU A N 1
ATOM 1068 C CA . GLU A 1 135 ? -11.903 -0.568 15.623 1.00 90.44 135 GLU A CA 1
ATOM 1069 C C . GLU A 1 135 ? -12.548 -1.609 16.558 1.00 90.44 135 GLU A C 1
ATOM 1071 O O . GLU A 1 135 ? -13.565 -2.208 16.208 1.00 90.44 135 GLU A O 1
ATOM 1076 N N . GLN A 1 136 ? -11.939 -1.848 17.723 1.00 88.00 136 GLN A N 1
ATOM 1077 C CA . GLN A 1 136 ? -12.277 -2.952 18.634 1.00 88.00 136 GLN A CA 1
ATOM 1078 C C . GLN A 1 136 ? -13.753 -3.017 19.055 1.00 88.00 136 GLN A C 1
ATOM 1080 O O . GLN A 1 136 ? -14.294 -4.114 19.183 1.00 88.00 136 GLN A O 1
ATOM 1085 N N . ASP A 1 137 ? -14.416 -1.871 19.197 1.00 85.19 137 ASP A N 1
ATOM 1086 C CA . ASP A 1 137 ? -15.811 -1.796 19.649 1.00 85.19 137 ASP A CA 1
ATOM 1087 C C . ASP A 1 137 ? -16.831 -1.782 18.494 1.00 85.19 137 ASP A C 1
ATOM 1089 O O . ASP A 1 137 ? -18.035 -1.609 18.706 1.00 85.19 137 ASP A O 1
ATOM 1093 N N . VAL A 1 138 ? -16.378 -1.951 17.247 1.00 86.56 138 VAL A N 1
ATOM 1094 C CA . VAL A 1 138 ? -17.264 -1.987 16.080 1.00 86.56 138 VAL A CA 1
ATOM 1095 C C . VAL A 1 138 ? -17.917 -3.359 15.950 1.00 86.56 138 VAL A C 1
ATOM 1097 O O . VAL A 1 138 ? -17.251 -4.384 15.804 1.00 86.56 138 VAL A O 1
ATOM 1100 N N . LEU A 1 139 ? -19.249 -3.368 15.903 1.00 86.12 139 LEU A N 1
ATOM 1101 C CA . LEU A 1 139 ? -20.015 -4.547 15.516 1.00 86.12 139 LEU A CA 1
ATOM 1102 C C . LEU A 1 139 ? -19.903 -4.760 14.003 1.00 86.12 139 LEU A C 1
ATOM 1104 O O . LEU A 1 139 ? -20.298 -3.903 13.211 1.00 86.12 139 LEU A O 1
ATOM 1108 N N . VAL A 1 140 ? -19.368 -5.914 13.606 1.00 86.25 140 VAL A N 1
ATOM 1109 C CA . VAL A 1 140 ? -19.259 -6.307 12.198 1.00 86.25 140 VAL A CA 1
ATOM 1110 C C . VAL A 1 140 ? -20.562 -6.964 11.755 1.00 86.25 140 VAL A C 1
ATOM 1112 O O . VAL A 1 140 ? -21.013 -7.935 12.362 1.00 86.25 140 VAL A O 1
ATOM 1115 N N . ASP A 1 141 ? -21.145 -6.443 10.677 1.00 87.31 141 ASP A N 1
ATOM 1116 C CA . ASP A 1 141 ? -22.359 -6.991 10.075 1.00 87.31 141 ASP A CA 1
ATOM 1117 C C . ASP A 1 141 ? -22.167 -8.460 9.643 1.00 87.31 141 ASP A C 1
ATOM 1119 O O . ASP A 1 141 ? -21.100 -8.856 9.155 1.00 87.31 141 ASP A O 1
ATOM 1123 N N . ALA A 1 142 ? -23.204 -9.283 9.812 1.00 88.19 142 ALA A N 1
ATOM 1124 C CA . ALA A 1 142 ? -23.156 -10.702 9.476 1.00 88.19 142 ALA A CA 1
ATOM 1125 C C . ALA A 1 142 ? -22.812 -10.944 7.995 1.00 88.19 142 ALA A C 1
ATOM 1127 O O . ALA A 1 142 ? -22.047 -11.862 7.690 1.00 88.19 142 ALA A O 1
ATOM 1128 N N . ASP A 1 143 ? -23.290 -10.104 7.076 1.00 86.75 143 ASP A N 1
ATOM 1129 C CA . ASP A 1 143 ? -23.004 -10.214 5.644 1.00 86.75 143 ASP A CA 1
ATOM 1130 C C . ASP A 1 143 ? -21.538 -9.915 5.330 1.00 86.75 143 ASP A C 1
ATOM 1132 O O . ASP A 1 143 ? -20.935 -10.535 4.441 1.00 86.75 143 ASP A O 1
ATOM 1136 N N . VAL A 1 144 ? -20.934 -8.998 6.087 1.00 85.69 144 VAL A N 1
ATOM 1137 C CA . VAL A 1 144 ? -19.502 -8.702 6.010 1.00 85.69 144 VAL A CA 1
ATOM 1138 C C . VAL A 1 144 ? -18.697 -9.887 6.531 1.00 85.69 144 VAL A C 1
ATOM 1140 O O . VAL A 1 144 ? -17.782 -10.339 5.843 1.00 85.69 144 VAL A O 1
ATOM 1143 N N . ALA A 1 145 ? -19.063 -10.446 7.687 1.00 88.31 145 ALA A N 1
ATOM 1144 C CA . ALA A 1 145 ? -18.400 -11.624 8.246 1.00 88.31 145 ALA A CA 1
ATOM 1145 C C . ALA A 1 145 ? -18.509 -12.849 7.317 1.00 88.31 145 ALA A C 1
ATOM 1147 O O . ALA A 1 145 ? -17.523 -13.552 7.075 1.00 88.31 145 ALA A O 1
ATOM 1148 N N . MET A 1 146 ? -19.684 -13.079 6.722 1.00 89.12 146 MET A N 1
ATOM 1149 C CA . MET A 1 146 ? -19.891 -14.142 5.737 1.00 89.12 146 MET A CA 1
ATOM 1150 C C . MET A 1 146 ? -19.087 -13.909 4.455 1.00 89.12 146 MET A C 1
ATOM 1152 O O . MET A 1 146 ? -18.509 -14.852 3.910 1.00 89.12 146 MET A O 1
ATOM 1156 N N . SER A 1 147 ? -19.016 -12.664 3.976 1.00 86.94 147 SER A N 1
ATOM 1157 C CA . SER A 1 147 ? -18.216 -12.317 2.797 1.00 86.94 147 SER A CA 1
ATOM 1158 C C . SER A 1 147 ? -16.724 -12.499 3.051 1.00 86.94 147 SER A C 1
ATOM 1160 O O . SER A 1 147 ? -16.048 -13.115 2.229 1.00 86.94 147 SER A O 1
ATOM 1162 N N . ALA A 1 148 ? -16.233 -12.076 4.219 1.00 88.69 148 ALA A N 1
ATOM 1163 C CA . ALA A 1 148 ? -14.855 -12.287 4.646 1.00 88.69 148 ALA A CA 1
ATOM 1164 C C . ALA A 1 148 ? -14.500 -13.783 4.642 1.00 88.69 148 ALA A C 1
ATOM 1166 O O . ALA A 1 148 ? -13.520 -14.192 4.022 1.00 88.69 148 ALA A O 1
ATOM 1167 N N . LYS A 1 149 ? -15.369 -14.632 5.210 1.00 90.94 149 LYS A N 1
ATOM 1168 C CA . LYS A 1 149 ? -15.193 -16.093 5.194 1.00 90.94 149 LYS A CA 1
ATOM 1169 C C . LYS A 1 149 ? -15.161 -16.669 3.773 1.00 90.94 149 LYS A C 1
ATOM 1171 O O . LYS A 1 149 ? -14.281 -17.473 3.467 1.00 90.94 149 LYS A O 1
ATOM 1176 N N . ARG A 1 150 ? -16.095 -16.266 2.903 1.00 90.44 150 ARG A N 1
ATOM 1177 C CA . ARG A 1 150 ? -16.173 -16.730 1.503 1.00 90.44 150 ARG A CA 1
ATOM 1178 C C . ARG A 1 150 ? -14.920 -16.358 0.708 1.00 90.44 150 ARG A C 1
ATOM 1180 O O . ARG A 1 150 ? -14.436 -17.159 -0.085 1.00 90.44 150 ARG A O 1
ATOM 1187 N N . GLU A 1 151 ? -14.397 -15.161 0.937 1.00 88.31 151 GLU A N 1
ATOM 1188 C CA . GLU A 1 151 ? -13.247 -14.603 0.218 1.00 88.31 151 GLU A CA 1
ATOM 1189 C C . GLU A 1 151 ? -11.904 -14.921 0.896 1.00 88.31 151 GLU A C 1
ATOM 1191 O O . GLU A 1 151 ? -10.858 -14.489 0.415 1.00 88.31 151 GLU A O 1
ATOM 1196 N N . LYS A 1 152 ? -11.923 -15.713 1.982 1.00 92.50 152 LYS A N 1
ATOM 1197 C CA . LYS A 1 152 ? -10.753 -16.068 2.804 1.00 92.50 152 LYS A CA 1
ATOM 1198 C C . LYS A 1 152 ? -9.991 -14.833 3.311 1.00 92.50 152 LYS A C 1
ATOM 1200 O O . LYS A 1 152 ? -8.764 -14.819 3.353 1.00 92.50 152 LYS A O 1
ATOM 1205 N N . VAL A 1 153 ? -10.736 -13.803 3.696 1.00 93.44 153 VAL A N 1
ATOM 1206 C CA . VAL A 1 153 ? -10.241 -12.569 4.310 1.00 93.44 153 VAL A CA 1
ATOM 1207 C C . VAL A 1 153 ? -10.471 -12.662 5.818 1.00 93.44 153 VAL A C 1
ATOM 1209 O O . VAL A 1 153 ? -11.565 -13.003 6.267 1.00 93.44 153 VAL A O 1
ATOM 1212 N N . GLY A 1 154 ? -9.437 -12.390 6.610 1.00 95.12 154 GLY A N 1
ATOM 1213 C CA . GLY A 1 154 ? -9.537 -12.308 8.063 1.00 95.12 154 GLY A CA 1
ATOM 1214 C C . GLY A 1 154 ? -10.219 -11.019 8.525 1.00 95.12 154 GLY A C 1
ATOM 1215 O O . GLY A 1 154 ? -10.383 -10.068 7.763 1.00 95.12 154 GLY A O 1
ATOM 1216 N N . ILE A 1 155 ? -10.590 -10.972 9.800 1.00 94.31 155 ILE A N 1
ATOM 1217 C CA . ILE A 1 155 ? -11.064 -9.755 10.465 1.00 94.31 155 ILE A CA 1
ATOM 1218 C C . ILE A 1 155 ? -10.069 -9.442 11.577 1.00 94.31 155 ILE A C 1
ATOM 1220 O O . ILE A 1 155 ? -9.788 -10.301 12.410 1.00 94.31 155 ILE A O 1
ATOM 1224 N N . LEU A 1 156 ? -9.518 -8.233 11.554 1.00 93.44 156 LEU A N 1
ATOM 1225 C CA . LEU A 1 156 ? -8.599 -7.714 12.557 1.00 93.44 156 LEU A CA 1
ATOM 1226 C C . LEU A 1 156 ? -9.288 -6.580 13.316 1.00 93.44 156 LEU A C 1
ATOM 1228 O O . LEU A 1 156 ? -9.809 -5.648 12.705 1.00 93.44 156 LEU A O 1
ATOM 1232 N N . PHE A 1 157 ? -9.250 -6.649 14.642 1.00 93.00 157 PHE A N 1
ATOM 1233 C CA . PHE A 1 157 ? -9.708 -5.576 15.515 1.00 93.00 157 PHE A CA 1
ATOM 1234 C C . PHE A 1 157 ? -8.503 -4.819 16.063 1.00 93.00 157 PHE A C 1
ATOM 1236 O O . PHE A 1 157 ? -7.537 -5.440 16.509 1.00 93.00 157 PHE A O 1
ATOM 1243 N N . VAL A 1 158 ? -8.552 -3.490 16.015 1.00 91.56 158 VAL A N 1
ATOM 1244 C CA . VAL A 1 158 ? -7.493 -2.618 16.530 1.00 91.56 158 VAL A CA 1
ATOM 1245 C C . VAL A 1 158 ? -8.020 -1.721 17.641 1.00 91.56 158 VAL A C 1
ATOM 1247 O O . VAL A 1 158 ? -9.084 -1.113 17.513 1.00 91.56 158 VAL A O 1
ATOM 1250 N N . ASP A 1 159 ? -7.245 -1.607 18.715 1.00 89.62 159 ASP A N 1
ATOM 1251 C CA . ASP A 1 159 ? -7.477 -0.615 19.758 1.00 89.62 159 ASP A CA 1
ATOM 1252 C C . ASP A 1 159 ? -6.966 0.753 19.277 1.00 89.62 159 ASP A C 1
ATOM 1254 O O . ASP A 1 159 ? -5.777 0.933 18.990 1.00 89.62 159 ASP A O 1
ATOM 1258 N N . THR A 1 160 ? -7.874 1.720 19.149 1.00 86.38 160 THR A N 1
ATOM 1259 C CA . THR A 1 160 ? -7.565 3.098 18.729 1.00 86.38 160 THR A CA 1
ATOM 1260 C C . THR A 1 160 ? -7.379 4.051 19.920 1.00 86.38 160 THR A C 1
ATOM 1262 O O . THR A 1 160 ? -7.054 5.226 19.715 1.00 86.38 160 THR A O 1
ATOM 1265 N N . THR A 1 161 ? -7.592 3.565 21.148 1.00 78.69 161 THR A N 1
ATOM 1266 C CA . THR A 1 161 ? -7.553 4.335 22.400 1.00 78.69 161 THR A CA 1
ATOM 1267 C C . THR A 1 161 ? -6.191 4.290 23.087 1.00 78.69 161 THR A C 1
ATOM 1269 O O . THR A 1 161 ? -5.835 5.239 23.784 1.00 78.69 161 THR A O 1
ATOM 1272 N N . ALA A 1 162 ? -5.404 3.237 22.850 1.00 62.94 162 ALA A N 1
ATOM 1273 C CA . ALA A 1 162 ? -4.037 3.128 23.343 1.00 62.94 162 ALA A CA 1
ATOM 1274 C C . ALA A 1 162 ? -3.091 4.084 22.588 1.00 62.94 162 ALA A C 1
ATOM 1276 O O . ALA A 1 162 ? -2.850 3.901 21.383 1.00 62.94 162 ALA A O 1
ATOM 1277 N N . SER A 1 163 ? -2.586 5.087 23.316 1.00 54.53 163 SER A N 1
ATOM 1278 C CA . SER A 1 163 ? -1.539 6.040 22.904 1.00 54.53 163 SER A CA 1
ATOM 1279 C C . SER A 1 163 ? -0.217 5.353 22.590 1.00 54.53 163 SER A C 1
ATOM 1281 O O . SER A 1 163 ? 0.190 4.479 23.387 1.00 54.53 163 SER A O 1
#

Foldseek 3Di:
DDPDDQQDDLQQPDCCQQADFDDAPNHTQDHGRHHGPQDPRRHGGVCCVPDDGPCVVPDDFVVSVPPDDPCVRCVNLQWTWHFDQDPLGTEIEIEGNAQCSCVDPVNLVVLLVCLVVVHWYWYAHSVGAIETEHAQPDDDDPVRVVVCVVVVYHYHYDHSPDD

Mean predicted aligned error: 5.18 Å

Radius of gyration: 16.6 Å; Cα contacts (8 Å, |Δi|>4): 283; chains: 1; bounding box: 38×42×48 Å

Solvent-accessible surface area (backbone atoms only — not comparable to full-atom values): 9385 Å² total; per-residue (Å²): 133,92,85,76,77,77,66,52,77,63,74,45,49,44,59,66,46,24,60,38,66,39,64,49,96,89,40,82,67,28,48,55,65,34,75,28,85,54,52,41,85,51,71,40,55,80,42,54,94,79,69,52,47,68,64,70,74,72,58,74,44,29,49,35,72,64,48,80,56,88,80,57,39,37,69,72,51,34,34,49,39,32,77,43,82,51,99,83,36,73,23,45,32,41,34,20,74,38,65,63,24,56,71,30,70,66,40,46,53,53,47,35,57,36,28,74,68,72,37,42,34,34,45,37,34,58,91,70,53,34,28,42,45,40,38,62,88,61,85,76,53,68,69,55,56,52,48,26,60,76,71,67,31,45,82,41,68,39,75,66,81,73,128

Sequence (163 aa):
MTTNSTKRACGGCTLCCFTYDVRDDGKQITRSFDWCTHCDIGLGCKIHETTQPSVCAQWLCAWRDGLGSDDERPDKTGVVPEWRYTRQGKTLVLIGSTSDSLESDYARNLTKTYAKRRVPIIHMHPDGRKYFVYEQDVLVDADVAMSAKREKVGILFVDTTAS

pLDDT: mean 89.81, std 11.26, range [34.22, 98.56]

Secondary structure (DSSP, 8-state):
-----PPPP-TT--THHHHS-EEETTEEEE-TTS--TTEETTTEETTHHHH--HHHHH---TTTTT-S-GGG-HHHHSEEEEEEEETTEEEEEEEESSTGGGGSHHHHHHHHHHHHTT--EEEE-TTS-EEEEEETTPPPPHHHHHHHHHTT-EEEEE-SS--